Protein AF-A0A7L4TLR0-F1 (afdb_monomer_lite)

Secondary structure (DSSP, 8-state):
--SSSPPSSS---------HHHHHHHHHTTS-S--S---HHHHHHHHTSTT--------S--------TTSTTTTSHHHHHHHHHH--HHHHHHHHSTT-S---SSSS-TTSTT--S-S------HHHHHHHHHHH-

Sequence (137 aa):
DYWGENAKVDTVTFRVVPEDLTRIAELETGSAHIIDPVQPSDLSRVENMAGTEAYVRNAASITYLGFNMEKEPFDNKLVRQAIAMTLDKEAMLNGILDGTGEAAIGPINDTNFGFSEEVDAIERDVEGAKELLAEAG

Foldseek 3Di:
DDPDDDDPDPDDDDDDDPDQVVQVVCCLVVVDVDDPDHALVCQVVQCPRPPGHDDADDDFDDDDDDAPLVDPPNVDPLLVLLVQLQDDQVCCCCVGRVVRDDRDQDHGDPVDPPDDPPGHRSYHDNVSSVVSVVVSD

Structure (mmCIF, N/CA/C/O backbone):
data_AF-A0A7L4TLR0-F1
#
_entry.id   AF-A0A7L4TLR0-F1
#
loop_
_atom_site.group_PDB
_atom_site.id
_atom_site.type_symbol
_atom_site.label_atom_id
_atom_site.label_alt_id
_atom_site.label_comp_id
_atom_site.label_asym_id
_atom_site.label_entity_id
_atom_site.label_seq_id
_atom_site.pdbx_PDB_ins_code
_atom_site.Cartn_x
_atom_site.Cartn_y
_atom_site.Cartn_z
_atom_site.occupancy
_atom_site.B_iso_or_equiv
_atom_site.auth_seq_id
_atom_site.auth_comp_id
_atom_site.auth_asym_id
_atom_site.auth_atom_id
_atom_site.pdbx_PDB_model_num
ATOM 1 N N . ASP A 1 1 ? -26.371 -19.280 20.138 1.00 83.62 1 ASP A N 1
ATOM 2 C CA . ASP A 1 1 ? -25.157 -19.629 20.898 1.00 83.62 1 ASP A CA 1
ATOM 3 C C . ASP A 1 1 ? -24.014 -19.906 19.951 1.00 83.62 1 ASP A C 1
ATOM 5 O O . ASP A 1 1 ? -24.140 -20.757 19.075 1.00 83.62 1 ASP A O 1
ATOM 9 N N . TYR A 1 2 ? -22.948 -19.118 20.064 1.00 94.75 2 TYR A N 1
ATOM 10 C CA . TYR A 1 2 ? -21.716 -19.375 19.330 1.00 94.75 2 TYR A CA 1
ATOM 11 C C . TYR A 1 2 ? -20.989 -20.561 19.974 1.00 94.75 2 TYR A C 1
ATOM 13 O O . TYR A 1 2 ? -21.048 -20.749 21.185 1.00 94.75 2 TYR A O 1
ATOM 21 N N . TRP A 1 3 ? -20.354 -21.397 19.157 1.00 95.06 3 TRP A N 1
ATOM 22 C CA . TRP A 1 3 ? -19.787 -22.678 19.590 1.00 95.06 3 TRP A CA 1
ATOM 23 C C . TRP A 1 3 ? -18.396 -22.551 20.233 1.00 95.06 3 TRP A C 1
ATOM 25 O O . TRP A 1 3 ? -17.927 -23.502 20.854 1.00 95.06 3 TRP A O 1
ATOM 35 N N . GLY A 1 4 ? -17.731 -21.407 20.047 1.00 96.31 4 GLY A N 1
ATOM 36 C CA . GLY A 1 4 ? -16.397 -21.121 20.572 1.00 96.31 4 GLY A CA 1
ATOM 37 C C . GLY A 1 4 ? -16.413 -20.185 21.781 1.00 96.31 4 GLY A C 1
ATOM 38 O O . GLY A 1 4 ? -17.399 -20.088 22.509 1.00 96.31 4 GLY A O 1
ATOM 39 N N . GLU A 1 5 ? -15.306 -19.465 21.982 1.00 96.69 5 GLU A N 1
ATOM 40 C CA . GLU A 1 5 ? -15.253 -18.384 22.968 1.00 96.69 5 GLU A CA 1
ATOM 41 C C . GLU A 1 5 ? -16.209 -17.261 22.550 1.00 96.69 5 GLU A C 1
ATOM 43 O O . GLU A 1 5 ? -16.197 -16.804 21.404 1.00 96.69 5 GLU A O 1
ATOM 48 N N . ASN A 1 6 ? -17.064 -16.836 23.478 1.00 95.94 6 ASN A N 1
ATOM 49 C CA . ASN A 1 6 ? -17.977 -15.729 23.234 1.00 95.94 6 ASN A CA 1
ATOM 50 C C . ASN A 1 6 ? -17.204 -14.417 23.054 1.00 95.94 6 ASN A C 1
ATOM 52 O O . ASN A 1 6 ? -16.136 -14.217 23.633 1.00 95.94 6 ASN A O 1
ATOM 56 N N . ALA A 1 7 ? -17.773 -13.501 22.272 1.00 96.31 7 ALA A N 1
ATOM 57 C CA . ALA A 1 7 ? -17.212 -12.168 22.114 1.00 96.31 7 ALA A CA 1
ATOM 58 C C . ALA A 1 7 ? -17.132 -11.439 23.466 1.00 96.31 7 ALA A C 1
ATOM 60 O O . ALA A 1 7 ? -17.999 -11.588 24.325 1.00 96.31 7 ALA A O 1
ATOM 61 N N . LYS A 1 8 ? -16.101 -10.606 23.629 1.00 97.19 8 LYS A N 1
ATOM 62 C CA . LYS A 1 8 ? -15.904 -9.765 24.824 1.00 97.19 8 LYS A CA 1
ATOM 63 C C . LYS A 1 8 ? -16.706 -8.457 24.782 1.00 97.19 8 LYS A C 1
ATOM 65 O O . LYS A 1 8 ? -16.524 -7.605 25.645 1.00 97.19 8 LYS A O 1
ATOM 70 N N . VAL A 1 9 ? -17.544 -8.283 23.762 1.00 97.06 9 VAL A N 1
ATOM 71 C CA . VAL A 1 9 ? -18.382 -7.103 23.532 1.00 97.06 9 VAL A CA 1
ATOM 72 C C . VAL A 1 9 ? -19.779 -7.542 23.115 1.00 97.06 9 VAL A C 1
ATOM 74 O O . VAL A 1 9 ? -19.933 -8.542 22.413 1.00 97.06 9 VAL A O 1
ATOM 77 N N . ASP A 1 10 ? -20.782 -6.761 23.503 1.00 96.69 10 ASP A N 1
ATOM 78 C CA . ASP A 1 10 ? -22.184 -7.053 23.188 1.00 96.69 10 ASP A CA 1
ATOM 79 C C . ASP A 1 10 ? -22.579 -6.601 21.773 1.00 96.69 10 ASP A C 1
ATOM 81 O O . ASP A 1 10 ? -23.537 -7.108 21.191 1.00 96.69 10 ASP A O 1
ATOM 85 N N . THR A 1 11 ? -21.891 -5.602 21.208 1.00 97.19 11 THR A N 1
ATOM 86 C CA . THR A 1 11 ? -22.230 -5.011 19.904 1.00 97.19 11 THR A CA 1
ATOM 87 C C . THR A 1 11 ? -20.990 -4.473 19.197 1.00 97.19 11 THR A C 1
ATOM 89 O O . THR A 1 11 ? -20.080 -3.941 19.829 1.00 97.19 11 THR A O 1
ATOM 92 N N . VAL A 1 12 ? -20.987 -4.579 17.867 1.00 97.44 12 VAL A N 1
ATOM 93 C CA . VAL A 1 12 ? -20.013 -3.938 16.976 1.00 97.44 12 VAL A CA 1
ATOM 94 C C . VAL A 1 12 ? -20.783 -3.148 15.921 1.00 97.44 12 VAL A C 1
ATOM 96 O O . VAL A 1 12 ? -21.656 -3.701 15.252 1.00 97.44 12 VAL A O 1
ATOM 99 N N . THR A 1 13 ? -20.450 -1.868 15.758 1.00 97.81 13 THR A N 1
ATOM 100 C CA . THR A 1 13 ? -21.068 -0.986 14.759 1.00 97.81 13 THR A CA 1
ATOM 101 C C . THR A 1 13 ? -20.034 -0.600 13.714 1.00 97.81 13 THR A C 1
ATOM 103 O O . THR A 1 13 ? -19.060 0.079 14.027 1.00 97.81 13 THR A O 1
ATOM 106 N N . PHE A 1 14 ? -20.274 -0.982 12.461 1.00 97.81 14 PHE A N 1
ATOM 107 C CA . PHE A 1 14 ? -19.473 -0.535 11.325 1.00 97.81 14 PHE A CA 1
ATOM 108 C C . PHE A 1 14 ? -20.087 0.734 10.738 1.00 97.81 14 PHE A C 1
ATOM 110 O O . PHE A 1 14 ? -21.245 0.735 10.319 1.00 97.81 14 PHE A O 1
ATOM 117 N N . ARG A 1 15 ? -19.313 1.820 10.714 1.00 96.69 15 ARG A N 1
ATOM 118 C CA . ARG A 1 15 ? -19.719 3.102 10.133 1.00 96.69 15 ARG A CA 1
ATOM 119 C C . ARG A 1 15 ? -18.863 3.394 8.912 1.00 96.69 15 ARG A C 1
ATOM 121 O O . ARG A 1 15 ? -17.643 3.302 8.976 1.00 96.69 15 ARG A O 1
ATOM 128 N N . VAL A 1 16 ? -19.510 3.763 7.812 1.00 97.56 16 VAL A N 1
ATOM 129 C CA . VAL A 1 16 ? -18.816 4.188 6.594 1.00 97.56 16 VAL A CA 1
ATOM 130 C C . VAL A 1 16 ? -18.543 5.683 6.704 1.00 97.56 16 VAL A C 1
ATOM 132 O O . VAL A 1 16 ? -19.476 6.483 6.673 1.00 97.56 16 VAL A O 1
ATOM 135 N N . VAL A 1 17 ? -17.269 6.040 6.855 1.00 97.94 17 VAL A N 1
ATOM 136 C CA . VAL A 1 17 ? -16.788 7.426 6.936 1.00 97.94 17 VAL A CA 1
ATOM 137 C C . VAL A 1 17 ? -15.667 7.585 5.904 1.00 97.94 17 VAL A C 1
ATOM 139 O O . VAL A 1 17 ? -14.529 7.197 6.186 1.00 97.94 17 VAL A O 1
ATOM 142 N N . PRO A 1 18 ? -15.982 8.065 4.687 1.00 97.06 18 PRO A N 1
ATOM 143 C CA . PRO A 1 18 ? -15.015 8.129 3.591 1.00 97.06 18 PRO A CA 1
ATOM 144 C C . PRO A 1 18 ? -13.827 9.051 3.879 1.00 97.06 18 PRO A C 1
ATOM 146 O O . PRO A 1 18 ? -12.708 8.741 3.486 1.00 97.06 18 PRO A O 1
ATOM 149 N N . GLU A 1 19 ? -14.051 10.156 4.587 1.00 97.25 19 GLU A N 1
ATOM 150 C CA . GLU A 1 19 ? -13.034 11.174 4.836 1.00 97.25 19 GLU A CA 1
ATOM 151 C C . GLU A 1 19 ? -12.093 10.795 5.994 1.00 97.25 19 GLU A C 1
ATOM 153 O O . GLU A 1 19 ? -12.505 10.653 7.149 1.00 97.25 19 GLU A O 1
ATOM 158 N N . ASP A 1 20 ? -10.797 10.695 5.693 1.00 96.12 20 ASP A N 1
ATOM 159 C CA . ASP A 1 20 ? -9.751 10.224 6.614 1.00 96.12 20 ASP A CA 1
ATOM 160 C C . ASP A 1 20 ? -9.650 11.078 7.885 1.00 96.12 20 ASP A C 1
ATOM 162 O O . ASP A 1 20 ? -9.692 10.564 9.006 1.00 96.12 20 ASP A O 1
ATOM 166 N N . LEU A 1 21 ? -9.621 12.405 7.727 1.00 96.19 21 LEU A N 1
ATOM 167 C CA . LEU A 1 21 ? -9.556 13.335 8.857 1.00 96.19 21 LEU A CA 1
ATOM 168 C C . LEU A 1 21 ? -10.809 13.283 9.739 1.00 96.19 21 LEU A C 1
ATOM 170 O O . LEU A 1 21 ? -10.720 13.546 10.940 1.00 96.19 21 LEU A O 1
ATOM 174 N N . THR A 1 22 ? -11.965 12.926 9.172 1.00 97.62 22 THR A N 1
ATOM 175 C CA . THR A 1 22 ? -13.191 12.724 9.949 1.00 97.62 22 THR A CA 1
ATOM 176 C C . THR A 1 22 ? -13.084 11.463 10.794 1.00 97.62 22 THR A C 1
ATOM 178 O O . THR A 1 22 ? -13.429 11.515 11.971 1.00 97.62 22 THR A O 1
ATOM 181 N N . ARG A 1 23 ? -12.524 10.365 10.263 1.00 97.94 23 ARG A N 1
ATOM 182 C CA . ARG A 1 23 ? -12.242 9.165 11.070 1.00 97.94 23 ARG A CA 1
ATOM 183 C C . ARG A 1 23 ? -11.314 9.484 12.242 1.00 97.94 23 ARG A C 1
ATOM 185 O O . ARG A 1 23 ? -11.624 9.123 13.372 1.00 97.94 23 ARG A O 1
ATOM 192 N N . ILE A 1 24 ? -10.229 10.222 12.006 1.00 97.12 24 ILE A N 1
ATOM 193 C CA . ILE A 1 24 ? -9.293 10.608 13.076 1.00 97.12 24 ILE A CA 1
ATOM 194 C C . ILE A 1 24 ? -9.979 11.478 14.138 1.00 97.12 24 ILE A C 1
ATOM 196 O O . ILE A 1 24 ? -9.778 11.252 15.327 1.00 97.12 24 ILE A O 1
ATOM 200 N N . ALA A 1 25 ? -10.826 12.433 13.745 1.00 96.25 25 ALA A N 1
ATOM 201 C CA . ALA A 1 25 ? -11.592 13.234 14.703 1.00 96.25 25 ALA A CA 1
ATOM 202 C C . ALA A 1 25 ? -12.603 12.389 15.508 1.00 96.25 25 ALA A C 1
ATOM 204 O O . ALA A 1 25 ? -12.832 12.636 16.694 1.00 96.25 25 ALA A O 1
ATOM 205 N N . GLU A 1 26 ? -13.213 11.372 14.895 1.00 97.06 26 GLU A N 1
ATOM 206 C CA . GLU A 1 26 ? -14.081 10.433 15.612 1.00 97.06 26 GLU A CA 1
ATOM 207 C C . GLU A 1 26 ? -13.305 9.577 16.615 1.00 97.06 26 GLU A C 1
ATOM 209 O O . GLU A 1 26 ? -13.814 9.348 17.713 1.00 97.06 26 GLU A O 1
ATOM 214 N N . LEU A 1 27 ? -12.079 9.163 16.281 1.00 97.06 27 LEU A N 1
ATOM 215 C CA . LEU A 1 27 ? -11.176 8.501 17.223 1.00 97.06 27 LEU A CA 1
ATOM 216 C C . LEU A 1 27 ? -10.820 9.433 18.392 1.00 97.06 27 LEU A C 1
ATOM 218 O O . LEU A 1 27 ? -10.966 9.055 19.549 1.00 97.06 27 LEU A O 1
ATOM 222 N N . GLU A 1 28 ? -10.445 10.679 18.091 1.00 95.19 28 GLU A N 1
ATOM 223 C CA . GLU A 1 28 ? -10.051 11.696 19.077 1.00 95.19 28 GLU A CA 1
ATOM 224 C C . GLU A 1 28 ? -11.172 12.026 20.072 1.00 95.19 28 GLU A C 1
ATOM 226 O O . GLU A 1 28 ? -10.934 12.238 21.259 1.00 95.19 28 GLU A O 1
ATOM 231 N N . THR A 1 29 ? -12.420 12.039 19.599 1.00 95.69 29 THR A N 1
ATOM 232 C CA . THR A 1 29 ? -13.600 12.302 20.439 1.00 95.69 29 THR A CA 1
ATOM 233 C C . THR A 1 29 ? -14.136 11.061 21.155 1.00 95.69 29 THR A C 1
ATOM 235 O O . THR A 1 29 ? -15.057 11.185 21.963 1.00 95.69 29 THR A O 1
ATOM 238 N N . GLY A 1 30 ? -13.611 9.867 20.854 1.00 95.44 30 GLY A N 1
ATOM 239 C CA . GLY A 1 30 ? -14.151 8.589 21.330 1.00 95.44 30 GLY A CA 1
ATOM 240 C C . GLY A 1 30 ? -15.477 8.185 20.672 1.00 95.44 30 GLY A C 1
ATOM 241 O O . GLY A 1 30 ? -16.137 7.252 21.125 1.00 95.44 30 GLY A O 1
ATOM 242 N N . SER A 1 31 ? -15.883 8.869 19.598 1.00 96.75 31 SER A N 1
ATOM 243 C CA . SER A 1 31 ? -17.042 8.480 18.781 1.00 96.75 31 SER A CA 1
ATOM 244 C C . SER A 1 31 ? -16.779 7.193 17.986 1.00 96.75 31 SER A C 1
ATOM 246 O O . SER A 1 31 ? -17.721 6.472 17.647 1.00 96.75 31 SER A O 1
ATOM 248 N N . ALA A 1 32 ? -15.507 6.907 17.699 1.00 97.50 32 ALA A N 1
ATOM 249 C CA . ALA A 1 32 ? -15.014 5.641 17.178 1.00 97.50 32 ALA A CA 1
ATOM 250 C C . ALA A 1 32 ? -13.928 5.085 18.111 1.00 97.50 32 ALA A C 1
ATOM 252 O O . ALA A 1 32 ? -13.123 5.835 18.653 1.00 97.50 32 ALA A O 1
ATOM 253 N N . HIS A 1 33 ? -13.899 3.762 18.278 1.00 96.81 33 HIS A N 1
ATOM 254 C CA . HIS A 1 33 ? -12.869 3.073 19.072 1.00 96.81 33 HIS A CA 1
ATOM 255 C C . HIS A 1 33 ? -11.744 2.497 18.202 1.00 96.81 33 HIS A C 1
ATOM 257 O O . HIS A 1 33 ? -10.660 2.215 18.696 1.00 96.81 33 HIS A O 1
ATOM 263 N N . ILE A 1 34 ? -12.026 2.276 16.916 1.00 97.12 34 ILE A N 1
ATOM 264 C CA . ILE A 1 34 ? -11.109 1.748 15.905 1.00 97.12 34 ILE A CA 1
ATOM 265 C C . ILE A 1 34 ? -11.412 2.498 14.611 1.00 97.12 34 ILE A C 1
ATOM 267 O O . ILE A 1 34 ? -12.584 2.690 14.275 1.00 97.12 34 ILE A O 1
ATOM 271 N N . ILE A 1 35 ? -10.366 2.890 13.887 1.00 97.12 35 ILE A N 1
ATOM 272 C CA . ILE A 1 35 ? -10.474 3.468 12.548 1.00 97.12 35 ILE A CA 1
ATOM 273 C C . ILE A 1 35 ? -9.578 2.708 11.578 1.00 97.12 35 ILE A C 1
ATOM 275 O O . ILE A 1 35 ? -8.498 2.254 11.944 1.00 97.12 35 ILE A O 1
ATOM 279 N N . ASP A 1 36 ? -10.049 2.579 10.344 1.00 94.50 36 ASP A N 1
ATOM 280 C CA . ASP A 1 36 ? -9.337 1.951 9.235 1.00 94.50 36 ASP A CA 1
ATOM 281 C C . ASP A 1 36 ? -9.889 2.538 7.919 1.00 94.50 36 ASP A C 1
ATOM 283 O O . ASP A 1 36 ? -11.110 2.711 7.814 1.00 94.50 36 ASP A O 1
ATOM 287 N N . PRO A 1 37 ? -9.051 2.897 6.929 1.00 92.75 37 PRO A N 1
ATOM 288 C CA . PRO A 1 37 ? -7.590 2.987 6.997 1.00 92.75 37 PRO A CA 1
ATOM 289 C C . PRO A 1 37 ? -7.101 4.246 7.726 1.00 92.75 37 PRO A C 1
ATOM 291 O O . PRO A 1 37 ? -7.830 5.240 7.840 1.00 92.75 37 PRO A O 1
ATOM 294 N N . VAL A 1 38 ? -5.845 4.210 8.176 1.00 93.38 38 VAL A N 1
ATOM 295 C CA . VAL A 1 38 ? -5.055 5.384 8.583 1.00 93.38 38 VAL A CA 1
ATOM 296 C C . VAL A 1 38 ? -4.000 5.623 7.506 1.00 93.38 38 VAL A C 1
ATOM 298 O O . VAL A 1 38 ? -3.281 4.692 7.146 1.00 93.38 38 VAL A O 1
ATOM 301 N N . GLN A 1 39 ? -3.926 6.841 6.968 1.00 92.06 39 GLN A N 1
ATOM 302 C CA . GLN A 1 39 ? -2.909 7.176 5.971 1.00 92.06 39 GLN A CA 1
ATOM 303 C C . GLN A 1 39 ? -1.526 7.239 6.622 1.00 92.06 39 GLN A C 1
ATOM 305 O O . GLN A 1 39 ? -1.428 7.686 7.769 1.00 92.06 39 GLN A O 1
ATOM 310 N N . PRO A 1 40 ? -0.452 6.881 5.900 1.00 91.00 40 PRO A N 1
ATOM 311 C CA . PRO A 1 40 ? 0.907 6.987 6.420 1.00 91.00 40 PRO A CA 1
ATOM 312 C C . PRO A 1 40 ? 1.247 8.360 7.015 1.00 91.00 40 PRO A C 1
ATOM 314 O O . PRO A 1 40 ? 1.764 8.438 8.129 1.00 91.00 40 PRO A O 1
ATOM 317 N N . SER A 1 41 ? 0.821 9.434 6.347 1.00 92.06 41 SER A N 1
ATOM 318 C CA . SER A 1 41 ? 1.037 10.820 6.782 1.00 92.06 41 SER A CA 1
ATOM 319 C C . SER A 1 41 ? 0.364 11.189 8.098 1.00 92.06 41 SER A C 1
ATOM 321 O O . SER A 1 41 ? 0.769 12.145 8.759 1.00 92.06 41 SER A O 1
ATOM 323 N N . ASP A 1 42 ? -0.655 10.432 8.500 1.00 93.88 42 ASP A N 1
ATOM 324 C CA . ASP A 1 42 ? -1.401 10.646 9.736 1.00 93.88 42 ASP A CA 1
ATOM 325 C C . ASP A 1 42 ? -0.993 9.683 10.862 1.00 93.88 42 ASP A C 1
ATOM 327 O O . ASP A 1 42 ? -1.452 9.853 11.994 1.00 93.88 42 ASP A O 1
ATOM 331 N N . LEU A 1 43 ? -0.116 8.701 10.608 1.00 92.06 43 LEU A N 1
ATOM 332 C CA . LEU A 1 43 ? 0.301 7.725 11.625 1.00 92.06 43 LEU A CA 1
ATOM 333 C C . LEU A 1 43 ? 0.881 8.409 12.859 1.00 92.06 43 LEU A C 1
ATOM 335 O O . LEU A 1 43 ? 0.422 8.160 13.971 1.00 92.06 43 LEU A O 1
ATOM 339 N N . SER A 1 44 ? 1.806 9.351 12.660 1.00 91.12 44 SER A N 1
ATOM 340 C CA . SER A 1 44 ? 2.413 10.096 13.768 1.00 91.12 44 SER A CA 1
ATOM 341 C C . SER A 1 44 ? 1.378 10.875 14.588 1.00 91.12 44 SER A C 1
ATOM 343 O O . SER A 1 44 ? 1.518 11.010 15.803 1.00 91.12 44 SER A O 1
ATOM 345 N N . ARG A 1 45 ? 0.302 11.370 13.963 1.00 93.00 45 ARG A N 1
ATOM 346 C CA . ARG A 1 45 ? -0.791 12.042 14.675 1.00 93.00 45 ARG A CA 1
ATOM 347 C C . ARG A 1 45 ? -1.566 11.057 15.548 1.00 93.00 45 ARG A C 1
ATOM 349 O O . ARG A 1 45 ? -1.896 11.403 16.679 1.00 93.00 45 ARG A O 1
ATOM 356 N N . VAL A 1 46 ? -1.853 9.859 15.039 1.00 95.06 46 VAL A N 1
ATOM 357 C CA . VAL A 1 46 ? -2.560 8.805 15.786 1.00 95.06 46 VAL A CA 1
ATOM 358 C C . VAL A 1 46 ? -1.698 8.253 16.925 1.00 95.06 46 VAL A C 1
ATOM 360 O O . VAL A 1 46 ? -2.206 8.052 18.023 1.00 95.06 46 VAL A O 1
ATOM 363 N N . GLU A 1 47 ? -0.396 8.063 16.715 1.00 92.44 47 GLU A N 1
ATOM 364 C CA . GLU A 1 47 ? 0.534 7.585 17.751 1.00 92.44 47 GLU A CA 1
ATOM 365 C C . GLU A 1 47 ? 0.712 8.580 18.902 1.00 92.44 47 GLU A C 1
ATOM 367 O O . GLU A 1 47 ? 0.858 8.184 20.056 1.00 92.44 47 GLU A O 1
ATOM 372 N N . ASN A 1 48 ? 0.693 9.879 18.600 1.00 94.00 48 ASN A N 1
ATOM 373 C CA . ASN A 1 48 ? 0.849 10.932 19.604 1.00 94.00 48 ASN A CA 1
ATOM 374 C C . ASN A 1 48 ? -0.475 11.344 20.271 1.00 94.00 48 ASN A C 1
ATOM 376 O O . ASN A 1 48 ? -0.470 12.166 21.193 1.00 94.00 48 ASN A O 1
ATOM 380 N N . MET A 1 49 ? -1.612 10.815 19.813 1.00 95.19 49 MET A N 1
ATOM 381 C CA . MET A 1 49 ? -2.914 11.071 20.418 1.00 95.19 49 MET A CA 1
ATOM 382 C C . MET A 1 49 ? -3.052 10.273 21.726 1.00 95.19 49 MET A C 1
ATOM 384 O O . MET A 1 49 ? -2.635 9.123 21.854 1.00 95.19 49 MET A O 1
ATOM 388 N N . ALA A 1 50 ? -3.585 10.919 22.764 1.00 93.69 50 ALA A N 1
ATOM 389 C CA . ALA A 1 50 ? -3.657 10.311 24.085 1.00 93.69 50 ALA A CA 1
ATOM 390 C C . ALA A 1 50 ? -4.651 9.140 24.101 1.00 93.69 50 ALA A C 1
ATOM 392 O O . ALA A 1 50 ? -5.820 9.309 23.763 1.00 93.69 50 ALA A O 1
ATOM 393 N N . GLY A 1 51 ? -4.202 7.976 24.574 1.00 92.88 51 GLY A N 1
ATOM 394 C CA . GLY A 1 51 ? -5.056 6.792 24.705 1.00 92.88 51 GLY A CA 1
ATOM 395 C C . GLY A 1 51 ? -5.263 6.012 23.406 1.00 92.88 51 GLY A C 1
ATOM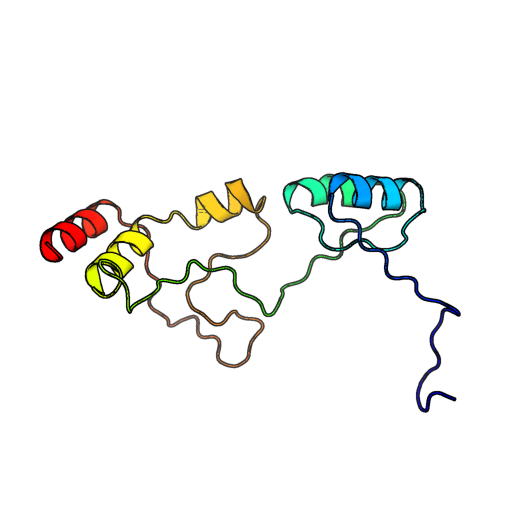 396 O O . GLY A 1 51 ? -6.111 5.123 23.379 1.00 92.88 51 GLY A O 1
ATOM 397 N N . THR A 1 52 ? -4.495 6.314 22.360 1.00 95.31 52 THR A N 1
ATOM 398 C CA . THR A 1 52 ? -4.502 5.584 21.091 1.00 95.31 52 THR A CA 1
ATOM 399 C C . THR A 1 52 ? -3.143 4.953 20.816 1.00 95.31 52 THR A C 1
ATOM 401 O O . THR A 1 52 ? -2.122 5.341 21.380 1.00 95.31 52 THR A O 1
ATOM 404 N N . GLU A 1 53 ? -3.139 3.958 19.938 1.00 93.06 53 GLU A N 1
ATOM 405 C CA . GLU A 1 53 ? -1.936 3.350 19.382 1.00 93.06 53 GLU A CA 1
ATOM 406 C C . GLU A 1 53 ? -2.162 3.097 17.890 1.00 93.06 53 GLU A C 1
ATOM 408 O O . GLU A 1 53 ? -3.285 2.807 17.466 1.00 93.06 53 GLU A O 1
ATOM 413 N N . ALA A 1 54 ? -1.107 3.211 17.084 1.00 92.25 54 ALA A N 1
ATOM 414 C CA . ALA A 1 54 ? -1.146 2.769 15.698 1.00 92.25 54 ALA A CA 1
ATOM 415 C C . ALA A 1 54 ? -0.711 1.300 15.628 1.00 92.25 54 ALA A C 1
ATOM 417 O O . ALA A 1 54 ? 0.393 0.943 16.039 1.00 92.25 54 ALA A O 1
ATOM 418 N N . TYR A 1 55 ? -1.572 0.436 15.090 1.00 90.31 55 TYR A N 1
ATOM 419 C CA . TYR A 1 55 ? -1.237 -0.970 14.883 1.00 90.31 55 TYR A CA 1
ATOM 420 C C . TYR A 1 55 ? -0.673 -1.187 13.476 1.00 90.31 55 TYR A C 1
ATOM 422 O O . TYR A 1 55 ? -1.415 -1.413 12.518 1.00 90.31 55 TYR A O 1
ATOM 430 N N . VAL A 1 56 ? 0.654 -1.116 13.358 1.00 88.44 56 VAL A N 1
ATOM 431 C CA . VAL A 1 56 ? 1.382 -1.327 12.100 1.00 88.44 56 VAL A CA 1
ATOM 432 C C . VAL A 1 56 ? 1.875 -2.771 12.025 1.00 88.44 56 VAL A C 1
ATOM 434 O O . VAL A 1 56 ? 2.489 -3.284 12.959 1.00 88.44 56 VAL A O 1
ATOM 437 N N . ARG A 1 57 ? 1.606 -3.447 10.904 1.00 88.94 57 ARG A N 1
ATOM 438 C CA . ARG A 1 57 ? 2.070 -4.816 10.644 1.00 88.94 57 ARG A CA 1
ATOM 439 C C . ARG A 1 57 ? 2.468 -4.994 9.185 1.00 88.94 57 ARG A C 1
ATOM 441 O O . ARG A 1 57 ? 1.863 -4.376 8.309 1.00 88.94 57 ARG A O 1
ATOM 448 N N . ASN A 1 58 ? 3.381 -5.928 8.925 1.00 85.81 58 ASN A N 1
ATOM 449 C CA . ASN A 1 58 ? 3.631 -6.398 7.565 1.00 85.81 58 ASN A CA 1
ATOM 450 C C . ASN A 1 58 ? 2.368 -7.096 7.047 1.00 85.81 58 ASN A C 1
ATOM 452 O O . ASN A 1 58 ? 1.847 -8.031 7.664 1.00 85.81 58 ASN A O 1
ATOM 456 N N . ALA A 1 59 ? 1.835 -6.592 5.939 1.00 86.12 59 ALA A N 1
ATOM 457 C CA . ALA A 1 59 ? 0.626 -7.109 5.320 1.00 86.12 59 ALA A CA 1
ATOM 458 C C . ALA A 1 59 ? 0.980 -8.047 4.163 1.00 86.12 59 ALA A C 1
ATOM 460 O O . ALA A 1 59 ? 1.909 -7.786 3.404 1.00 86.12 59 ALA A O 1
ATOM 461 N N . ALA A 1 60 ? 0.184 -9.100 3.970 1.00 89.50 60 ALA A N 1
ATOM 462 C CA . ALA A 1 60 ? 0.240 -9.950 2.781 1.00 89.50 60 ALA A CA 1
ATOM 463 C C . ALA A 1 60 ? -0.404 -9.237 1.573 1.00 89.50 60 ALA A C 1
ATOM 465 O O . ALA A 1 60 ? -1.418 -9.679 1.036 1.00 89.50 60 ALA A O 1
ATOM 466 N N . SER A 1 61 ? 0.149 -8.086 1.186 1.00 89.00 61 SER A N 1
ATOM 467 C CA . SER A 1 61 ? -0.359 -7.221 0.119 1.00 89.00 61 SER A CA 1
ATOM 468 C C . SER A 1 61 ? 0.771 -6.576 -0.679 1.00 89.00 61 SER A C 1
ATOM 470 O O . SER A 1 61 ? 1.875 -6.386 -0.173 1.00 89.00 61 SER A O 1
ATOM 472 N N . ILE A 1 62 ? 0.455 -6.174 -1.909 1.00 91.62 62 ILE A N 1
ATOM 473 C CA . ILE A 1 62 ? 1.333 -5.414 -2.799 1.00 91.62 62 ILE A CA 1
ATOM 474 C C . ILE A 1 62 ? 0.541 -4.281 -3.455 1.00 91.62 62 ILE A C 1
ATOM 476 O O . ILE A 1 62 ? -0.583 -4.483 -3.915 1.00 91.62 62 ILE A O 1
ATOM 480 N N . THR A 1 63 ? 1.154 -3.105 -3.540 1.00 90.44 63 THR A N 1
ATOM 481 C CA . THR A 1 63 ? 0.669 -1.990 -4.360 1.00 90.44 63 THR A CA 1
ATOM 482 C C . THR A 1 63 ? 1.499 -1.940 -5.636 1.00 90.44 63 THR A C 1
ATOM 484 O O . THR A 1 63 ? 2.726 -1.932 -5.573 1.00 90.44 63 THR A O 1
ATOM 487 N N . TYR A 1 64 ? 0.849 -1.930 -6.800 1.00 93.12 64 TYR A N 1
ATOM 488 C CA . TYR A 1 64 ? 1.534 -1.980 -8.092 1.00 93.12 64 TYR A CA 1
ATOM 489 C C . TYR A 1 64 ? 0.804 -1.173 -9.165 1.00 93.12 64 TYR A C 1
ATOM 491 O O . TYR A 1 64 ? -0.405 -0.950 -9.097 1.00 93.12 64 TYR A O 1
ATOM 499 N N . LEU A 1 65 ? 1.555 -0.779 -10.194 1.00 92.75 65 LEU A N 1
ATOM 500 C CA . LEU A 1 65 ? 1.006 -0.267 -11.443 1.00 92.75 65 LEU A CA 1
ATOM 501 C C . LEU A 1 65 ? 0.830 -1.433 -12.421 1.00 92.75 65 LEU A C 1
ATOM 503 O O . LEU A 1 65 ? 1.807 -2.033 -12.867 1.00 92.75 65 LEU A O 1
ATOM 507 N N . GLY A 1 66 ? -0.419 -1.766 -12.739 1.00 95.25 66 GLY A N 1
ATOM 508 C CA . GLY A 1 66 ? -0.742 -2.769 -13.750 1.00 95.25 66 GLY A CA 1
ATOM 509 C C . GLY A 1 66 ? -0.777 -2.166 -15.154 1.00 95.25 66 GLY A C 1
ATOM 510 O O . GLY A 1 66 ? -1.315 -1.080 -15.355 1.00 95.25 66 GLY A O 1
ATOM 511 N N . PHE A 1 67 ? -0.259 -2.898 -16.139 1.00 97.56 67 PHE A N 1
ATOM 512 C CA . PHE A 1 67 ? -0.394 -2.544 -17.551 1.00 97.56 67 PHE A CA 1
ATOM 513 C C . PHE A 1 67 ? -1.511 -3.362 -18.196 1.00 97.56 67 PHE A C 1
ATOM 515 O O . PHE A 1 67 ? -1.523 -4.590 -18.092 1.00 97.56 67 PHE A O 1
ATOM 522 N N . ASN A 1 68 ? -2.416 -2.702 -18.920 1.00 98.19 68 ASN A N 1
ATOM 523 C CA . ASN A 1 68 ? -3.323 -3.411 -19.815 1.00 98.19 68 ASN A CA 1
ATOM 524 C C . ASN A 1 68 ? -2.557 -3.831 -21.078 1.00 98.19 68 ASN A C 1
ATOM 526 O O . ASN A 1 68 ? -2.396 -3.035 -21.998 1.00 98.19 68 ASN A O 1
ATOM 530 N N . MET A 1 69 ? -2.103 -5.083 -21.115 1.00 98.00 69 MET A N 1
ATOM 531 C CA . MET A 1 69 ? -1.282 -5.628 -22.203 1.00 98.00 69 MET A CA 1
ATOM 532 C C . MET A 1 69 ? -2.042 -5.854 -23.523 1.00 98.00 69 MET A C 1
ATOM 534 O O . MET A 1 69 ? -1.437 -6.299 -24.488 1.00 98.00 69 MET A O 1
ATOM 538 N N . GLU A 1 70 ? -3.344 -5.560 -23.588 1.00 98.00 70 GLU A N 1
ATOM 539 C CA . GLU A 1 70 ? -4.139 -5.604 -24.828 1.00 98.00 70 GLU A CA 1
ATOM 540 C C . GLU A 1 70 ? -4.292 -4.222 -25.487 1.00 98.00 70 GLU A C 1
ATOM 542 O O . GLU A 1 70 ? -5.000 -4.070 -26.485 1.00 98.00 70 GLU A O 1
ATOM 547 N N . LYS A 1 71 ? -3.699 -3.178 -24.896 1.00 98.31 71 LYS A N 1
ATOM 548 C CA . LYS A 1 71 ? -3.805 -1.799 -25.374 1.00 98.31 71 LYS A CA 1
ATOM 549 C C . LYS A 1 71 ? -2.440 -1.268 -25.761 1.00 98.31 71 LYS A C 1
ATOM 551 O O . LYS A 1 71 ? -1.571 -1.156 -24.904 1.00 98.31 71 LYS A O 1
ATOM 556 N N . GLU A 1 72 ? -2.298 -0.856 -27.017 1.00 96.75 72 GLU A N 1
ATOM 557 C CA . GLU A 1 72 ? -1.132 -0.092 -27.457 1.00 96.75 72 GLU A CA 1
ATOM 558 C C . GLU A 1 72 ? -0.955 1.182 -26.600 1.00 96.75 72 GLU A C 1
ATOM 560 O O . GLU A 1 72 ? -1.953 1.832 -26.260 1.00 96.75 72 GLU A O 1
ATOM 565 N N . PRO A 1 73 ? 0.287 1.554 -26.226 1.00 96.62 73 PRO A N 1
ATOM 566 C CA . PRO A 1 73 ? 1.553 0.873 -26.537 1.00 96.62 73 PRO A CA 1
ATOM 567 C C . PRO A 1 73 ? 1.984 -0.166 -25.474 1.00 96.62 73 PRO A C 1
ATOM 569 O O . PRO A 1 73 ? 3.125 -0.622 -25.465 1.00 96.62 73 PRO A O 1
ATOM 572 N N . PHE A 1 74 ? 1.113 -0.509 -24.521 1.00 98.31 74 PHE A N 1
ATOM 573 C CA . PHE A 1 74 ? 1.433 -1.385 -23.388 1.00 98.31 74 PHE A CA 1
ATOM 574 C C . PHE A 1 74 ? 1.412 -2.878 -23.722 1.00 98.31 74 PHE A C 1
ATOM 576 O O . PHE A 1 74 ? 1.810 -3.689 -22.884 1.00 98.31 74 PHE A O 1
ATOM 583 N N . ASP A 1 75 ? 0.973 -3.261 -24.914 1.00 97.94 75 ASP A N 1
ATOM 584 C CA . ASP A 1 75 ? 1.141 -4.598 -25.482 1.00 97.94 75 ASP A CA 1
ATOM 585 C C . ASP A 1 75 ? 2.621 -4.908 -25.783 1.00 97.94 75 ASP A C 1
ATOM 587 O O . ASP A 1 75 ? 3.076 -6.041 -25.578 1.00 97.94 75 ASP A O 1
ATOM 591 N N . ASN A 1 76 ? 3.430 -3.891 -26.097 1.00 98.25 76 ASN A N 1
ATOM 592 C CA . ASN A 1 76 ? 4.877 -4.021 -26.255 1.00 98.25 76 ASN A CA 1
ATOM 593 C C . ASN A 1 76 ? 5.606 -4.161 -24.898 1.00 98.25 76 ASN A C 1
ATOM 595 O O . ASN A 1 76 ? 5.535 -3.300 -24.017 1.00 98.25 76 ASN A O 1
ATOM 599 N N . LYS A 1 77 ? 6.363 -5.257 -24.729 1.00 97.44 77 LYS A N 1
ATOM 600 C CA . LYS A 1 77 ? 7.155 -5.527 -23.514 1.00 97.44 77 LYS A CA 1
ATOM 601 C C . LYS A 1 77 ? 8.203 -4.441 -23.243 1.00 97.44 77 LYS A C 1
ATOM 603 O O . LYS A 1 77 ? 8.376 -4.084 -22.079 1.00 97.44 77 LYS A O 1
ATOM 608 N N . LEU A 1 78 ? 8.864 -3.920 -24.279 1.00 98.00 78 LEU A N 1
ATOM 609 C CA . LEU A 1 78 ? 9.923 -2.916 -24.137 1.00 98.00 78 LEU A CA 1
ATOM 610 C C . LEU A 1 78 ? 9.373 -1.622 -23.531 1.00 98.00 78 LEU A C 1
ATOM 612 O O . LEU A 1 78 ? 9.975 -1.069 -22.618 1.00 98.00 78 LEU A O 1
ATOM 616 N N . VAL A 1 79 ? 8.167 -1.214 -23.940 1.00 98.06 79 VAL A N 1
ATOM 617 C CA . VAL A 1 79 ? 7.470 -0.048 -23.376 1.00 98.06 79 VAL A CA 1
ATOM 618 C C . VAL A 1 79 ? 7.188 -0.244 -21.886 1.00 98.06 79 VAL A C 1
ATOM 620 O O . VAL A 1 79 ? 7.451 0.648 -21.081 1.00 98.06 79 VAL A O 1
ATOM 623 N N . ARG A 1 80 ? 6.701 -1.426 -21.483 1.00 97.88 80 ARG A N 1
ATOM 624 C CA . ARG A 1 80 ? 6.437 -1.725 -20.063 1.00 97.88 80 ARG A CA 1
ATOM 625 C C . ARG A 1 80 ? 7.716 -1.730 -19.224 1.00 97.88 80 ARG A C 1
ATOM 627 O O . ARG A 1 80 ? 7.712 -1.197 -18.116 1.00 97.88 80 ARG A O 1
ATOM 634 N N . GLN A 1 81 ? 8.796 -2.316 -19.745 1.00 96.56 81 GLN A N 1
ATOM 635 C CA . GLN A 1 81 ? 10.102 -2.327 -19.076 1.00 96.56 81 GLN A CA 1
ATOM 636 C C . GLN A 1 81 ? 10.667 -0.913 -18.944 1.00 96.56 81 GLN A C 1
ATOM 638 O O . GLN A 1 81 ? 11.061 -0.533 -17.846 1.00 96.56 81 GLN A O 1
ATOM 643 N N . ALA A 1 82 ? 10.611 -0.112 -20.011 1.00 98.00 82 ALA A N 1
ATOM 644 C CA . ALA A 1 82 ? 11.052 1.274 -19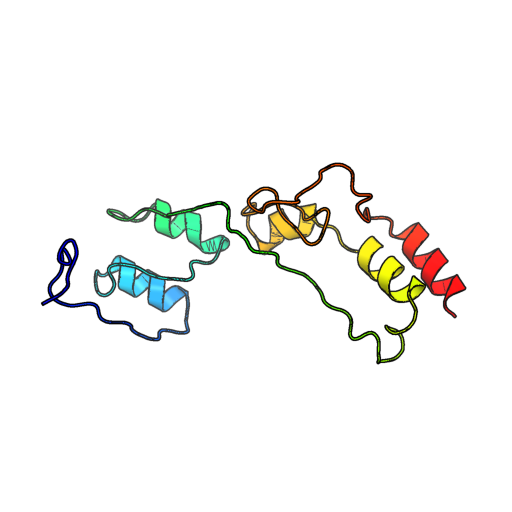.985 1.00 98.00 82 ALA A CA 1
ATOM 645 C C . ALA A 1 82 ? 10.315 2.087 -18.916 1.00 98.00 82 ALA A C 1
ATOM 647 O O . ALA A 1 82 ? 10.951 2.761 -18.114 1.00 98.00 82 ALA A O 1
ATOM 648 N N . ILE A 1 83 ? 8.982 1.981 -18.845 1.00 97.38 83 ILE A N 1
ATOM 649 C CA . ILE A 1 83 ? 8.194 2.678 -17.819 1.00 97.38 83 ILE A CA 1
ATOM 650 C C . ILE A 1 83 ? 8.615 2.226 -16.418 1.00 97.38 83 ILE A C 1
ATOM 652 O O . I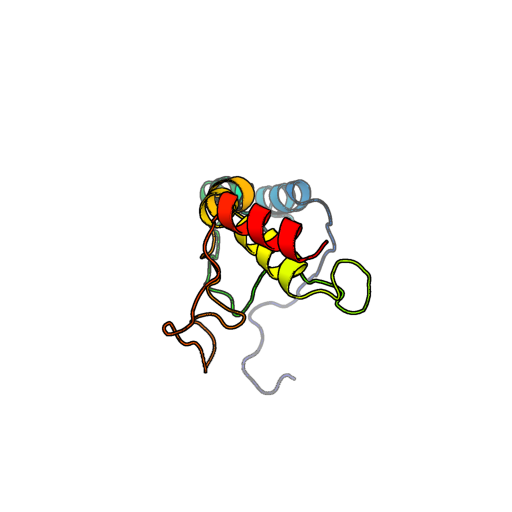LE A 1 83 ? 8.856 3.075 -15.562 1.00 97.38 83 ILE A O 1
ATOM 656 N N . ALA A 1 84 ? 8.750 0.918 -16.181 1.00 96.06 84 ALA A N 1
ATOM 657 C CA . ALA A 1 84 ? 9.178 0.397 -14.885 1.00 96.06 84 ALA A CA 1
ATOM 658 C C . ALA A 1 84 ? 10.561 0.931 -14.464 1.00 96.06 84 ALA A C 1
ATOM 660 O O . ALA A 1 84 ? 10.724 1.323 -13.312 1.00 96.06 84 ALA A O 1
ATOM 661 N N . MET A 1 85 ? 11.510 1.039 -15.402 1.00 97.25 85 MET A N 1
ATOM 662 C CA . MET A 1 85 ? 12.855 1.587 -15.167 1.00 97.25 85 MET A CA 1
ATOM 663 C C . MET A 1 85 ? 12.863 3.088 -14.839 1.00 97.25 85 MET A C 1
ATOM 665 O O . MET A 1 85 ? 13.860 3.600 -14.336 1.00 97.25 85 MET A O 1
ATOM 669 N N . THR A 1 86 ? 11.776 3.826 -15.089 1.00 96.62 86 THR A N 1
ATOM 670 C CA . THR A 1 86 ? 11.697 5.244 -14.690 1.00 96.62 86 THR A CA 1
ATOM 671 C C . THR A 1 86 ? 11.322 5.447 -13.222 1.00 96.62 86 THR A C 1
ATOM 673 O O . THR A 1 86 ? 11.557 6.531 -12.680 1.00 96.62 86 THR A O 1
ATOM 676 N N . LEU A 1 87 ? 10.738 4.430 -12.579 1.00 94.12 87 LEU A N 1
ATOM 677 C CA . LEU A 1 87 ? 10.162 4.550 -11.244 1.00 94.12 87 LEU A CA 1
ATOM 678 C C . LEU A 1 87 ? 11.247 4.536 -10.167 1.00 94.12 87 LEU A C 1
ATOM 680 O O . LEU A 1 87 ? 12.013 3.586 -10.037 1.00 94.12 87 LEU A O 1
ATOM 684 N N . ASP A 1 88 ? 11.263 5.585 -9.350 1.00 94.00 88 ASP A N 1
ATOM 685 C CA . ASP A 1 88 ? 12.099 5.671 -8.157 1.00 94.00 88 ASP A CA 1
ATOM 686 C C . A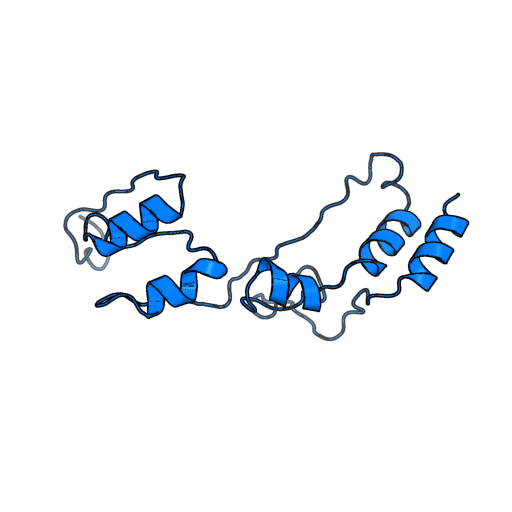SP A 1 88 ? 11.322 5.136 -6.951 1.00 94.00 88 ASP A C 1
ATOM 688 O O . ASP A 1 88 ? 10.573 5.865 -6.296 1.00 94.00 88 ASP A O 1
ATOM 692 N N . LYS A 1 89 ? 11.439 3.826 -6.705 1.00 91.88 89 LYS A N 1
ATOM 693 C CA . LYS A 1 89 ? 10.684 3.154 -5.638 1.00 91.88 89 LYS A CA 1
ATOM 694 C C . LYS A 1 89 ? 11.022 3.731 -4.263 1.00 91.88 89 LYS A C 1
ATOM 696 O O . LYS A 1 89 ? 10.110 3.931 -3.470 1.00 91.88 89 LYS A O 1
ATOM 701 N N . GLU A 1 90 ? 12.285 4.052 -3.993 1.00 90.88 90 GLU A N 1
ATOM 702 C CA . GLU A 1 90 ? 12.697 4.640 -2.713 1.00 90.88 90 GLU A CA 1
ATOM 703 C C . GLU A 1 90 ? 12.118 6.043 -2.519 1.00 90.88 90 GLU A C 1
ATOM 705 O O . GLU A 1 90 ? 11.573 6.350 -1.457 1.00 90.88 90 GLU A O 1
ATOM 710 N N . ALA A 1 91 ? 12.175 6.896 -3.546 1.00 92.81 91 ALA A N 1
ATOM 711 C CA . ALA A 1 91 ? 11.568 8.221 -3.474 1.00 92.81 91 ALA A CA 1
ATOM 712 C C . ALA A 1 91 ? 10.043 8.143 -3.301 1.00 92.81 91 ALA A C 1
ATOM 714 O O . ALA A 1 91 ? 9.472 8.947 -2.569 1.00 92.81 91 ALA A O 1
ATOM 715 N N . MET A 1 92 ? 9.379 7.166 -3.929 1.00 91.94 92 MET A N 1
ATOM 716 C CA . MET A 1 92 ? 7.943 6.936 -3.750 1.00 91.94 92 MET A CA 1
ATOM 717 C C . MET A 1 92 ? 7.604 6.438 -2.340 1.00 91.94 92 MET A C 1
ATOM 719 O O . MET A 1 92 ? 6.669 6.956 -1.735 1.00 91.94 92 MET A O 1
ATOM 723 N N . LEU A 1 93 ? 8.360 5.482 -1.789 1.00 91.25 93 LEU A N 1
ATOM 724 C CA . LEU A 1 93 ? 8.159 4.998 -0.417 1.00 91.25 93 LEU A CA 1
ATOM 725 C C . LEU A 1 93 ? 8.287 6.136 0.598 1.00 91.25 93 LEU A C 1
ATOM 727 O O . LEU A 1 93 ? 7.429 6.302 1.459 1.00 91.25 93 LEU A O 1
ATOM 731 N N . ASN A 1 94 ? 9.330 6.953 0.467 1.00 91.06 94 ASN A N 1
ATOM 732 C CA . ASN A 1 94 ? 9.565 8.055 1.393 1.00 91.06 94 ASN A CA 1
ATOM 733 C C . ASN A 1 94 ? 8.585 9.216 1.182 1.00 91.06 94 ASN A C 1
ATOM 735 O O . ASN A 1 94 ? 8.105 9.791 2.148 1.00 91.06 94 ASN A O 1
ATOM 739 N N . GLY A 1 95 ? 8.297 9.576 -0.071 1.00 90.81 95 GLY A N 1
ATOM 740 C CA . GLY A 1 95 ? 7.504 10.762 -0.400 1.00 90.81 95 GLY A CA 1
ATOM 741 C C . GLY A 1 95 ? 5.989 10.556 -0.400 1.00 90.81 95 GLY A C 1
ATOM 742 O O . GLY A 1 95 ? 5.260 11.541 -0.326 1.00 90.81 95 GLY A O 1
ATOM 743 N N . ILE A 1 96 ? 5.509 9.314 -0.530 1.00 87.69 96 ILE A N 1
ATOM 744 C CA . ILE A 1 96 ? 4.071 8.987 -0.575 1.00 87.69 96 ILE A CA 1
ATOM 745 C C . ILE A 1 96 ? 3.659 8.170 0.645 1.00 87.69 96 ILE A C 1
ATOM 747 O O . ILE A 1 96 ? 2.579 8.390 1.185 1.00 87.69 96 ILE A O 1
ATOM 751 N N . LEU A 1 97 ? 4.489 7.209 1.055 1.00 89.31 97 LEU A N 1
ATOM 752 C CA . LEU A 1 97 ? 4.153 6.299 2.147 1.00 89.31 97 LEU A CA 1
ATOM 753 C C . LEU A 1 97 ? 4.828 6.677 3.466 1.00 89.31 97 LEU A C 1
ATOM 755 O O . LEU A 1 97 ? 4.750 5.890 4.399 1.00 89.31 97 LEU A O 1
ATOM 759 N N . ASP A 1 98 ? 5.502 7.826 3.568 1.00 88.75 98 ASP A N 1
ATOM 760 C CA . ASP A 1 98 ? 6.222 8.264 4.776 1.00 88.75 98 ASP A CA 1
ATOM 761 C C . ASP A 1 98 ? 7.112 7.162 5.390 1.00 88.75 98 ASP A C 1
ATOM 763 O O . ASP A 1 98 ? 7.207 6.997 6.606 1.00 88.75 98 ASP A O 1
ATOM 767 N N . GLY A 1 99 ? 7.744 6.357 4.527 1.00 85.88 99 GLY A N 1
ATOM 768 C CA . GLY A 1 99 ? 8.599 5.237 4.934 1.00 85.88 99 GLY A CA 1
ATOM 769 C C . GLY A 1 99 ? 7.846 3.993 5.422 1.00 85.88 99 GLY A C 1
ATOM 770 O O . GLY A 1 99 ? 8.470 3.055 5.912 1.00 85.88 99 GLY A O 1
ATOM 771 N N . THR A 1 100 ? 6.519 3.953 5.292 1.00 86.44 100 THR A N 1
ATOM 772 C CA . THR A 1 100 ? 5.700 2.789 5.649 1.00 86.44 100 THR A CA 1
ATOM 773 C C . THR A 1 100 ? 5.607 1.809 4.480 1.00 86.44 100 THR A C 1
ATOM 775 O O . THR A 1 100 ? 4.973 2.058 3.456 1.00 86.44 100 THR A O 1
ATOM 778 N N . GLY A 1 101 ? 6.269 0.665 4.635 1.00 88.75 101 GLY A N 1
ATOM 779 C CA . GLY A 1 101 ? 6.341 -0.387 3.624 1.00 88.75 101 GLY A CA 1
ATOM 780 C C . GLY A 1 101 ? 7.739 -0.555 3.041 1.00 88.75 101 GLY A C 1
ATOM 781 O O . GLY A 1 101 ? 8.700 0.081 3.465 1.00 88.75 101 GLY A O 1
ATOM 782 N N . GLU A 1 102 ? 7.844 -1.450 2.065 1.00 90.06 102 GLU A N 1
ATOM 783 C CA . GLU A 1 102 ? 9.117 -1.897 1.506 1.00 90.06 102 GLU A CA 1
ATOM 784 C C . GLU A 1 102 ? 9.061 -1.916 -0.022 1.00 90.06 102 GLU A C 1
ATOM 786 O O . GLU A 1 102 ? 7.995 -2.072 -0.631 1.00 90.06 102 GLU A O 1
ATOM 791 N N . ALA A 1 103 ? 10.219 -1.743 -0.661 1.00 91.44 103 ALA A N 1
ATOM 792 C CA . ALA A 1 103 ? 10.307 -1.737 -2.112 1.00 91.44 103 ALA A CA 1
ATOM 793 C C . ALA A 1 103 ? 10.045 -3.147 -2.646 1.00 91.44 103 ALA A C 1
ATOM 795 O O . ALA A 1 103 ? 10.816 -4.073 -2.409 1.00 91.44 103 ALA A O 1
ATOM 796 N N . ALA A 1 104 ? 8.968 -3.309 -3.414 1.00 91.88 104 ALA A N 1
ATOM 797 C CA . ALA A 1 104 ? 8.664 -4.592 -4.025 1.00 91.88 104 ALA A CA 1
ATOM 798 C C . ALA A 1 104 ? 9.728 -4.964 -5.077 1.00 91.88 104 ALA A C 1
ATOM 800 O O . ALA A 1 104 ? 9.917 -4.255 -6.076 1.00 91.88 104 ALA A O 1
ATOM 801 N N . ILE A 1 105 ? 10.379 -6.111 -4.873 1.00 91.56 105 ILE A N 1
ATOM 802 C CA . ILE A 1 105 ? 11.293 -6.742 -5.842 1.00 91.56 105 ILE A CA 1
ATOM 803 C C . ILE A 1 105 ? 10.554 -7.668 -6.822 1.00 91.56 105 ILE A C 1
ATOM 805 O O . ILE A 1 105 ? 11.053 -7.974 -7.899 1.00 91.56 105 ILE A O 1
ATOM 809 N N . GLY A 1 106 ? 9.326 -8.063 -6.479 1.00 90.88 106 GLY A N 1
ATOM 810 C CA . GLY A 1 106 ? 8.478 -8.950 -7.265 1.00 90.88 106 GLY A CA 1
ATOM 811 C C . GLY A 1 106 ? 7.025 -8.938 -6.774 1.00 90.88 106 GLY A C 1
ATOM 812 O O . GLY A 1 106 ? 6.670 -8.123 -5.924 1.00 90.88 106 GLY A O 1
ATOM 813 N N . PRO A 1 107 ? 6.162 -9.821 -7.309 1.00 90.50 107 PRO A N 1
ATOM 814 C CA . PRO A 1 107 ? 4.729 -9.837 -6.996 1.00 90.50 107 PRO A CA 1
ATOM 815 C C . PRO A 1 107 ? 4.377 -10.492 -5.650 1.00 90.50 107 PRO A C 1
ATOM 817 O O . PRO A 1 107 ? 3.238 -10.377 -5.201 1.00 90.50 107 PRO A O 1
ATOM 820 N N . ILE A 1 108 ? 5.320 -11.204 -5.030 1.00 92.44 108 ILE A N 1
ATOM 821 C CA . ILE A 1 108 ? 5.157 -11.898 -3.748 1.00 92.44 108 ILE A CA 1
ATOM 822 C C . ILE A 1 108 ? 6.070 -11.198 -2.739 1.00 92.44 108 ILE A C 1
ATOM 824 O O . ILE A 1 108 ? 7.219 -10.921 -3.072 1.00 92.44 108 ILE A O 1
ATOM 828 N N . ASN A 1 109 ? 5.565 -10.905 -1.540 1.00 92.31 109 ASN A N 1
ATOM 829 C CA . ASN A 1 109 ? 6.359 -10.342 -0.443 1.00 92.31 109 ASN A CA 1
ATOM 830 C C . ASN A 1 109 ? 6.767 -11.421 0.576 1.00 92.31 109 ASN A C 1
ATOM 832 O O . ASN A 1 109 ? 6.235 -12.531 0.552 1.00 92.31 109 ASN A O 1
ATOM 836 N N . ASP A 1 110 ? 7.674 -11.074 1.483 1.00 91.19 110 ASP A N 1
ATOM 837 C CA . ASP A 1 110 ? 8.286 -11.957 2.487 1.00 91.19 110 ASP A CA 1
ATOM 838 C C . ASP A 1 110 ? 7.298 -12.627 3.462 1.00 91.19 110 ASP A C 1
ATOM 840 O O . ASP A 1 110 ? 7.564 -13.712 3.980 1.00 91.19 110 ASP A O 1
ATOM 844 N N . THR A 1 111 ? 6.119 -12.035 3.670 1.00 92.75 111 THR A N 1
ATOM 845 C CA . THR A 1 111 ? 5.056 -12.626 4.497 1.00 92.75 111 THR A CA 1
ATOM 846 C C . THR A 1 111 ? 4.370 -13.826 3.838 1.00 92.75 111 THR A C 1
ATOM 848 O O . THR A 1 111 ? 3.648 -14.571 4.506 1.00 92.75 111 THR A O 1
ATOM 851 N N . ASN A 1 112 ? 4.568 -14.025 2.531 1.00 92.94 112 ASN A N 1
ATOM 852 C CA . ASN A 1 112 ? 3.913 -15.066 1.752 1.00 92.94 112 ASN A CA 1
ATOM 853 C C . ASN A 1 112 ? 4.854 -16.238 1.446 1.00 92.94 112 ASN A C 1
ATOM 855 O O . ASN A 1 112 ? 5.999 -16.076 1.022 1.00 92.94 112 ASN A O 1
ATOM 859 N N . PHE A 1 113 ? 4.326 -17.458 1.575 1.00 93.31 113 PHE A N 1
ATOM 860 C CA . PHE A 1 113 ? 5.021 -18.660 1.120 1.00 93.31 113 PHE A CA 1
ATOM 861 C C . PHE A 1 113 ? 5.325 -18.572 -0.384 1.00 93.31 113 PHE A C 1
ATOM 863 O O . PHE A 1 113 ? 4.433 -18.297 -1.186 1.00 93.31 113 PHE A O 1
ATOM 870 N N . GLY A 1 114 ? 6.575 -18.852 -0.760 1.00 92.12 114 GLY A N 1
ATOM 871 C CA . GLY A 1 114 ? 7.052 -18.750 -2.143 1.00 92.12 114 GLY A CA 1
ATOM 872 C C . GLY A 1 114 ? 7.751 -17.430 -2.481 1.00 92.12 114 GLY A C 1
ATOM 873 O O . GLY A 1 114 ? 8.145 -17.253 -3.632 1.00 92.12 114 GLY A O 1
ATOM 874 N N . PHE A 1 115 ? 7.933 -16.529 -1.510 1.00 94.69 115 PHE A N 1
ATOM 875 C CA . PHE A 1 115 ? 8.858 -15.406 -1.649 1.00 94.69 115 PHE A CA 1
ATOM 876 C C . PHE A 1 115 ? 10.280 -15.892 -1.961 1.00 94.69 115 PHE A C 1
ATOM 878 O O . PHE A 1 115 ? 10.735 -16.900 -1.417 1.00 94.69 115 PHE A O 1
ATOM 885 N N . SER A 1 116 ? 10.972 -15.161 -2.831 1.00 93.81 11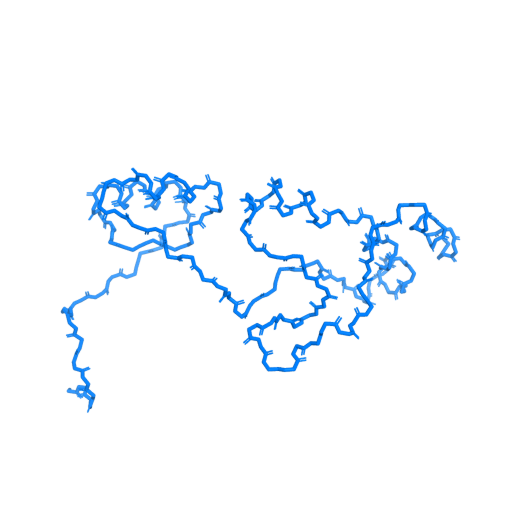6 SER A N 1
ATOM 886 C CA . SER A 1 116 ? 12.380 -15.374 -3.146 1.00 93.81 116 SER A CA 1
ATOM 887 C C . SER A 1 116 ? 13.065 -14.023 -3.291 1.00 93.81 116 SER A C 1
ATOM 889 O O . SER A 1 116 ? 12.591 -13.173 -4.043 1.00 93.81 116 SER A O 1
ATOM 891 N N . GLU A 1 117 ? 14.192 -13.856 -2.602 1.00 92.44 117 GLU A N 1
ATOM 892 C CA . GLU A 1 117 ? 15.096 -12.715 -2.783 1.00 92.44 117 GLU A CA 1
ATOM 893 C C . GLU A 1 117 ? 15.937 -12.853 -4.063 1.00 92.44 117 GLU A C 1
ATOM 895 O O . GLU A 1 117 ? 16.492 -11.877 -4.553 1.00 92.44 117 GLU A O 1
ATOM 900 N N . GLU A 1 118 ? 15.994 -14.054 -4.649 1.00 93.06 118 GLU A N 1
ATOM 901 C CA . GLU A 1 118 ? 16.754 -14.368 -5.865 1.00 93.06 118 GLU A CA 1
ATOM 902 C C . GLU A 1 118 ? 15.977 -14.003 -7.146 1.00 93.06 118 GLU A C 1
ATOM 904 O O . GLU A 1 118 ? 15.949 -14.765 -8.114 1.00 93.06 118 GLU A O 1
ATOM 909 N N . VAL A 1 119 ? 15.281 -12.863 -7.145 1.00 91.44 119 VAL A N 1
ATOM 910 C CA . VAL A 1 119 ? 14.575 -12.337 -8.320 1.00 91.44 119 VAL A CA 1
ATOM 911 C C . VAL A 1 119 ? 15.286 -11.104 -8.858 1.00 91.44 119 VAL A C 1
ATOM 913 O O . VAL A 1 119 ? 15.666 -10.211 -8.105 1.00 91.44 119 VAL A O 1
ATOM 916 N N . ASP A 1 120 ? 15.423 -11.031 -10.180 1.00 90.31 120 ASP A N 1
ATOM 917 C CA . ASP A 1 120 ? 15.976 -9.852 -10.840 1.00 90.31 120 ASP A CA 1
ATOM 918 C C . ASP A 1 120 ? 14.940 -8.721 -10.820 1.00 90.31 120 ASP A C 1
ATOM 920 O O . ASP A 1 120 ? 14.017 -8.666 -11.643 1.00 90.31 120 ASP A O 1
ATOM 924 N N . ALA A 1 121 ? 15.075 -7.819 -9.848 1.00 90.19 121 ALA A N 1
ATOM 925 C CA . ALA A 1 121 ? 14.256 -6.622 -9.776 1.00 90.19 121 ALA A CA 1
ATOM 926 C C . ALA A 1 121 ? 14.583 -5.671 -10.939 1.00 90.19 121 ALA A C 1
ATOM 928 O O . ALA A 1 121 ? 15.731 -5.520 -11.357 1.00 90.19 121 ALA A O 1
ATOM 929 N N . ILE A 1 122 ? 13.556 -4.997 -11.466 1.00 91.69 122 ILE A N 1
ATOM 930 C CA . ILE A 1 122 ? 13.767 -3.885 -12.398 1.00 91.69 122 ILE A CA 1
ATOM 931 C C . ILE A 1 122 ? 14.200 -2.672 -11.579 1.00 91.69 122 ILE A C 1
ATOM 933 O O . ILE A 1 122 ? 13.394 -2.108 -10.829 1.00 91.69 122 ILE A O 1
ATOM 937 N N . GLU A 1 123 ? 15.465 -2.306 -11.746 1.00 92.88 123 GLU A N 1
ATOM 938 C CA . GLU A 1 123 ? 16.077 -1.133 -11.137 1.00 92.88 123 GLU A CA 1
ATOM 939 C C . GLU A 1 123 ? 15.778 0.144 -11.921 1.00 92.88 123 GLU A C 1
ATOM 941 O O . GLU A 1 123 ? 15.425 0.122 -13.107 1.00 92.88 123 GLU A O 1
ATOM 946 N N . ARG A 1 124 ? 15.935 1.283 -11.244 1.00 96.19 124 ARG A N 1
ATOM 947 C CA . ARG A 1 124 ? 15.776 2.590 -11.874 1.00 96.19 124 ARG A CA 1
ATOM 948 C C . ARG A 1 124 ? 16.952 2.885 -12.805 1.00 96.19 124 ARG A C 1
ATOM 950 O O . ARG A 1 124 ? 18.071 3.101 -12.349 1.00 96.19 124 ARG A O 1
ATOM 957 N N . ASP A 1 125 ? 16.665 3.002 -14.095 1.00 97.62 125 ASP A N 1
ATOM 958 C CA . ASP A 1 125 ? 17.610 3.424 -15.127 1.00 97.62 125 ASP A CA 1
ATOM 959 C C . ASP A 1 125 ? 16.876 4.214 -16.220 1.00 97.62 125 ASP A C 1
ATOM 961 O O . ASP A 1 125 ? 16.251 3.677 -17.135 1.00 97.62 125 ASP A O 1
ATOM 965 N N . VAL A 1 126 ? 16.944 5.538 -16.101 1.00 97.94 126 VAL A N 1
ATOM 966 C CA . VAL A 1 126 ? 16.245 6.460 -17.002 1.00 97.94 126 VAL A CA 1
ATOM 967 C C . VAL A 1 126 ? 16.882 6.498 -18.392 1.00 97.94 126 VAL A C 1
ATOM 969 O O . VAL A 1 126 ? 16.172 6.747 -19.366 1.00 97.94 126 VAL A O 1
ATOM 972 N N . GLU A 1 127 ? 18.190 6.265 -18.514 1.00 98.19 127 GLU A N 1
ATOM 973 C CA . GLU A 1 127 ? 18.838 6.258 -19.829 1.00 98.19 127 GLU A CA 1
ATOM 974 C C . GLU A 1 127 ? 18.525 4.957 -20.568 1.00 98.19 127 GLU A C 1
ATOM 976 O O . GLU A 1 127 ? 18.045 5.017 -21.701 1.00 98.19 127 GLU A O 1
ATOM 981 N N . GLY A 1 128 ? 18.630 3.805 -19.899 1.00 98.12 128 GLY A N 1
ATOM 982 C CA . GLY A 1 128 ? 18.194 2.525 -20.460 1.00 98.12 128 GLY A CA 1
ATOM 983 C C . GLY A 1 128 ? 16.706 2.521 -20.836 1.00 98.12 128 GLY A C 1
ATOM 984 O O . GLY A 1 128 ? 16.329 2.003 -21.886 1.00 98.12 128 GLY A O 1
ATOM 985 N N . ALA A 1 129 ? 15.845 3.189 -20.058 1.00 98.25 129 ALA A N 1
ATOM 986 C CA . ALA A 1 129 ? 14.436 3.358 -20.416 1.00 98.25 129 ALA A CA 1
ATOM 987 C C . ALA A 1 129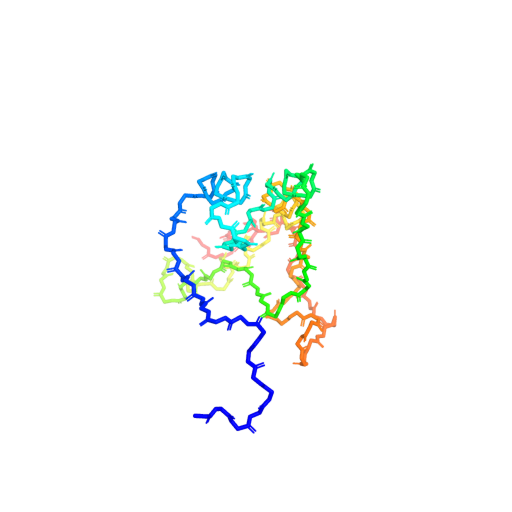 ? 14.240 4.092 -21.757 1.00 98.25 129 ALA A C 1
ATOM 989 O O . ALA A 1 129 ? 13.381 3.707 -22.553 1.00 98.25 129 ALA A O 1
ATOM 990 N N . LYS A 1 130 ? 15.029 5.141 -22.034 1.00 98.06 130 LYS A N 1
ATOM 991 C CA . LYS A 1 130 ? 14.964 5.875 -23.311 1.00 98.06 130 LYS A CA 1
ATOM 992 C C . LYS A 1 130 ? 15.420 5.008 -24.479 1.00 98.06 130 LYS A C 1
ATOM 994 O O . LYS A 1 130 ? 14.810 5.077 -25.543 1.00 98.06 130 LYS A O 1
ATOM 999 N N . GLU A 1 131 ? 16.462 4.204 -24.281 1.00 98.25 131 GLU A N 1
ATOM 1000 C CA . GLU A 1 131 ? 16.949 3.258 -25.289 1.00 98.25 131 GLU A CA 1
ATOM 1001 C C . GLU A 1 131 ? 15.874 2.219 -25.631 1.00 98.25 131 GLU A C 1
ATOM 1003 O O . GLU A 1 131 ? 15.566 2.026 -26.807 1.00 98.25 131 GLU A O 1
ATOM 1008 N N . LEU A 1 132 ? 15.219 1.639 -24.618 1.00 98.12 132 LEU A N 1
ATOM 1009 C CA . LEU A 1 132 ? 14.119 0.691 -24.818 1.00 98.12 132 LEU A CA 1
ATOM 1010 C C . LEU A 1 132 ? 12.917 1.312 -25.540 1.00 98.12 132 LEU A C 1
ATOM 1012 O O . LEU A 1 132 ? 12.291 0.646 -26.363 1.00 98.12 132 LEU A O 1
ATOM 1016 N N . LEU A 1 133 ? 12.583 2.576 -25.257 1.00 97.69 133 LEU A N 1
ATOM 1017 C CA . LEU A 1 133 ? 11.527 3.277 -25.993 1.00 97.69 133 LEU A CA 1
ATOM 1018 C C . LEU A 1 133 ? 11.927 3.544 -27.446 1.00 97.69 133 LEU A C 1
ATOM 1020 O O . LEU A 1 133 ? 11.101 3.369 -28.330 1.00 97.69 133 LEU A O 1
ATOM 1024 N N . ALA A 1 134 ? 13.182 3.912 -27.713 1.00 97.44 134 ALA A N 1
ATOM 1025 C CA . ALA A 1 134 ? 13.658 4.090 -29.083 1.00 97.44 134 ALA A CA 1
ATOM 1026 C C . ALA A 1 134 ? 13.642 2.774 -29.883 1.00 97.44 134 ALA A C 1
ATOM 1028 O O . ALA A 1 134 ? 13.346 2.789 -31.077 1.00 97.44 134 ALA A O 1
ATOM 1029 N N . GLU A 1 135 ? 13.933 1.640 -29.236 1.00 97.00 135 GLU A N 1
ATOM 1030 C CA . GLU A 1 135 ? 13.818 0.305 -29.840 1.00 97.00 135 GLU A CA 1
ATOM 1031 C C . GLU A 1 135 ? 12.355 -0.108 -30.073 1.00 97.00 135 GLU A C 1
ATOM 1033 O O . GLU A 1 135 ? 12.049 -0.797 -31.048 1.00 97.00 135 GLU A O 1
ATOM 1038 N N . ALA A 1 136 ? 11.440 0.328 -29.203 1.00 96.06 136 ALA A N 1
ATOM 1039 C CA . ALA A 1 136 ? 10.015 0.030 -29.307 1.00 96.06 136 ALA A CA 1
ATOM 1040 C C . ALA A 1 136 ? 9.306 0.735 -30.480 1.00 96.06 136 ALA A C 1
ATOM 1042 O O . ALA A 1 136 ? 8.247 0.251 -30.896 1.00 96.06 136 ALA A O 1
ATOM 1043 N N . GLY A 1 137 ? 9.896 1.811 -31.015 1.00 90.69 137 GLY A N 1
ATOM 1044 C CA . GLY A 1 137 ? 9.346 2.643 -32.096 1.00 90.69 137 GLY A CA 1
ATOM 1045 C C . GLY A 1 137 ? 8.480 3.798 -31.609 1.00 90.69 137 GLY A C 1
ATOM 1046 O O . GLY A 1 137 ? 7.803 4.386 -32.482 1.00 90.69 137 GLY A O 1
#

Radius of gyration: 21.24 Å; chains: 1; bounding box: 44×36×57 Å

pLDDT: mean 94.27, std 3.36, range [83.62, 98.31]